Protein AF-A0A958NUV8-F1 (afdb_monomer)

Solvent-accessible surface area (backbone atoms only — not comparable to full-atom values): 8628 Å² total; per-residue (Å²): 131,84,76,81,50,61,54,44,79,47,79,46,80,53,98,94,36,52,35,39,38,37,28,20,30,36,29,81,81,50,80,62,85,88,58,77,64,90,49,60,43,34,36,37,31,57,49,31,73,40,72,44,74,52,12,50,51,50,50,31,53,52,51,62,74,31,69,90,34,61,38,34,38,30,46,27,15,55,48,51,44,52,44,28,55,77,35,61,62,63,45,58,85,44,46,72,41,24,39,33,48,47,25,36,18,87,70,74,70,50,72,50,67,50,80,41,48,42,78,83,63,51,86,72,76,77,72,65,44,80,26,85,84,80,70,74,36,50,20,33,64,65,71,67,70,65,60,78,51,52,72,77,113

Secondary structure (DSSP, 8-state):
-------EEEEEEETTEEEEEEEEEESTT---TTS-SSS-EEEEEEEEEEE-HHHHHHHHHHHHHTTTS-EEEESB-HHHHHHHHH-HHHHTTPEE-EEEEEEEETTT--EEEEEEETTTT--S--S-EE-TTTSSSEEEESS-GGGGTGGG-

Sequence (153 aa):
MLLDNKFNLKKKFEDGREVIYISGNLDEDARFDEVRKDQPLVFDMRGIVGVNSCGVRNWVNFMRDHKNQPITFRHCSPAIVHQMNMVPSFKGHAQVFSIYVPYACSHCDAEDRVFLDLVKGAREAPTKVPCKNCKVGKMEIDGDEQQYFAFAA

Foldseek 3Di:
DPPQQDWDWDWDQDPNAIEIEIAGEQALRDDDPPPDLPEEYEYEAQRYPAYDPNSLVRQLVVCVSNVVYAYEYEAHEPRLLLCCQVPVSNCPRYHYQKYWFWKAWPPPRDIDTDIDGVVVPDPFDDQWDQDPPPRPTIIGTDDDRCSNCNSVD

Structure (mmCIF, N/CA/C/O backbone):
data_AF-A0A958NUV8-F1
#
_entry.id   AF-A0A958NUV8-F1
#
loop_
_atom_site.group_PDB
_atom_site.id
_atom_site.type_symbol
_atom_site.label_atom_id
_atom_site.label_alt_id
_atom_site.label_comp_id
_atom_site.label_asym_id
_atom_site.label_entity_id
_atom_site.label_seq_id
_atom_site.pdbx_PDB_ins_code
_atom_site.Cartn_x
_atom_site.Cartn_y
_atom_site.Cartn_z
_atom_site.occupancy
_atom_site.B_iso_or_equiv
_atom_site.auth_seq_id
_atom_site.auth_comp_id
_atom_site.auth_asym_id
_atom_site.auth_atom_id
_atom_site.pdbx_PDB_model_num
ATOM 1 N N . MET A 1 1 ? -8.307 9.909 -20.934 1.00 38.06 1 MET A N 1
ATOM 2 C CA . MET A 1 1 ? -9.452 9.489 -20.102 1.00 38.06 1 MET A CA 1
ATOM 3 C C . MET A 1 1 ? -8.881 9.232 -18.720 1.00 38.06 1 MET A C 1
ATOM 5 O O . MET A 1 1 ? -8.163 8.255 -18.562 1.00 38.06 1 MET A O 1
ATOM 9 N N . LEU A 1 2 ? -9.028 10.177 -17.788 1.00 44.88 2 LEU A N 1
ATOM 10 C CA . LEU A 1 2 ? -8.597 9.958 -16.406 1.00 44.88 2 LEU A CA 1
ATOM 11 C C . LEU A 1 2 ? -9.491 8.842 -15.869 1.00 44.88 2 LEU A C 1
ATOM 13 O O . LEU A 1 2 ? -10.703 9.027 -15.782 1.00 44.88 2 LEU A O 1
ATOM 17 N N . LEU A 1 3 ? -8.923 7.663 -15.625 1.00 54.50 3 LEU A N 1
ATOM 18 C CA . LEU A 1 3 ? -9.601 6.666 -14.811 1.00 54.50 3 LEU A CA 1
ATOM 19 C C . LEU A 1 3 ? -9.820 7.341 -13.459 1.00 54.50 3 LEU A C 1
ATOM 21 O O . LEU A 1 3 ? -8.851 7.681 -12.781 1.00 54.50 3 LEU A O 1
ATOM 25 N N . ASP A 1 4 ? -11.077 7.622 -13.127 1.00 71.12 4 ASP A N 1
ATOM 26 C CA . ASP A 1 4 ? -11.433 8.104 -11.802 1.00 71.12 4 ASP A CA 1
ATOM 27 C C . ASP A 1 4 ? -11.120 6.966 -10.827 1.00 71.12 4 ASP A C 1
ATOM 29 O O . ASP A 1 4 ? -11.861 5.986 -10.717 1.00 71.12 4 ASP A O 1
ATOM 33 N N . ASN A 1 5 ? -9.946 7.035 -10.201 1.00 87.25 5 ASN A N 1
ATOM 34 C CA . ASN A 1 5 ? -9.469 6.057 -9.230 1.00 87.25 5 ASN A CA 1
ATOM 35 C C . ASN A 1 5 ? -10.196 6.280 -7.900 1.00 87.25 5 ASN A C 1
ATOM 37 O O . ASN A 1 5 ? -9.566 6.483 -6.868 1.00 87.25 5 ASN A O 1
ATOM 41 N N . LYS A 1 6 ? -11.528 6.274 -7.924 1.00 94.19 6 LYS A N 1
ATOM 42 C CA . LYS A 1 6 ? -12.366 6.558 -6.766 1.00 94.19 6 LYS A CA 1
ATOM 43 C C . LYS A 1 6 ? -12.096 5.568 -5.636 1.00 94.19 6 LYS A C 1
ATOM 45 O O . LYS A 1 6 ? -11.974 4.361 -5.873 1.00 94.19 6 LYS A O 1
ATOM 50 N N . PHE A 1 7 ? -12.052 6.076 -4.406 1.00 96.25 7 PHE A N 1
ATOM 51 C CA . PHE A 1 7 ? -11.919 5.244 -3.217 1.00 96.25 7 PHE A CA 1
ATOM 52 C C . PHE A 1 7 ? -13.023 4.179 -3.148 1.00 96.25 7 PHE A C 1
ATOM 54 O O . PHE A 1 7 ? -14.212 4.461 -3.325 1.00 96.25 7 PHE A O 1
ATOM 61 N N . ASN A 1 8 ? -12.634 2.943 -2.850 1.00 96.62 8 ASN A N 1
ATOM 62 C CA . ASN A 1 8 ? -13.551 1.842 -2.603 1.00 96.62 8 ASN A CA 1
ATOM 63 C C . ASN A 1 8 ? -13.089 1.029 -1.395 1.00 96.62 8 ASN A C 1
ATOM 65 O O . ASN A 1 8 ? -11.900 0.749 -1.247 1.00 96.62 8 ASN A O 1
ATOM 69 N N . LEU A 1 9 ? -14.054 0.619 -0.572 1.00 97.25 9 LEU A N 1
ATOM 70 C CA . LEU A 1 9 ? -13.853 -0.238 0.587 1.00 97.25 9 LEU A CA 1
ATOM 71 C C . LEU A 1 9 ? -14.779 -1.450 0.479 1.00 97.25 9 LEU A C 1
ATOM 73 O O . LEU A 1 9 ? -15.980 -1.311 0.251 1.00 97.25 9 LEU A O 1
ATOM 77 N N . LYS A 1 10 ? -14.224 -2.650 0.657 1.00 96.94 10 LYS A N 1
ATOM 78 C CA . LYS A 1 10 ? -14.976 -3.909 0.742 1.00 96.94 10 LYS A CA 1
ATOM 79 C C . LYS A 1 10 ? -14.570 -4.671 1.989 1.00 96.94 10 LYS A C 1
ATOM 81 O O . LYS A 1 10 ? -13.396 -4.712 2.338 1.00 96.94 10 LYS A O 1
ATOM 86 N N . LYS A 1 11 ? -15.535 -5.329 2.622 1.00 96.56 11 LYS A N 1
ATOM 87 C CA . LYS A 1 11 ? -15.314 -6.162 3.808 1.00 96.56 11 LYS A CA 1
ATOM 88 C C . LYS A 1 11 ? -15.506 -7.626 3.445 1.00 96.56 11 LYS A C 1
ATOM 90 O O . LYS A 1 11 ? -16.452 -7.964 2.732 1.00 96.56 11 LYS A O 1
ATOM 95 N N . LYS A 1 12 ? -14.616 -8.488 3.921 1.00 95.62 12 LYS A N 1
ATOM 96 C CA . LYS A 1 12 ? -14.748 -9.945 3.835 1.00 95.62 12 LYS A CA 1
ATOM 97 C C . LYS A 1 12 ? -14.368 -10.572 5.161 1.00 95.62 12 LYS A C 1
ATOM 99 O O . LYS A 1 12 ? -13.586 -10.001 5.908 1.00 95.62 12 LYS A O 1
ATOM 104 N N . PHE A 1 13 ? -14.905 -11.752 5.429 1.00 91.75 13 PHE A N 1
ATOM 105 C CA . PHE A 1 13 ? -14.497 -12.548 6.574 1.00 91.75 13 PHE A CA 1
ATOM 106 C C . PHE A 1 13 ? -13.593 -13.682 6.091 1.00 91.75 13 PHE A C 1
ATOM 108 O O . PHE A 1 13 ? -14.018 -14.502 5.278 1.00 91.75 13 PHE A O 1
ATOM 115 N N . GLU A 1 14 ? -12.345 -13.694 6.546 1.00 92.06 14 GLU A N 1
ATOM 116 C CA . GLU A 1 14 ? -11.307 -14.643 6.132 1.00 92.06 14 GLU A CA 1
ATOM 117 C C . GLU A 1 14 ? -10.579 -15.139 7.379 1.00 92.06 14 GLU A C 1
ATOM 119 O O . GLU A 1 14 ? -10.200 -14.338 8.231 1.00 92.06 14 GLU A O 1
ATOM 124 N N . ASP A 1 15 ? -10.413 -16.457 7.509 1.00 86.31 15 ASP A N 1
ATOM 125 C CA . ASP A 1 15 ? -9.684 -17.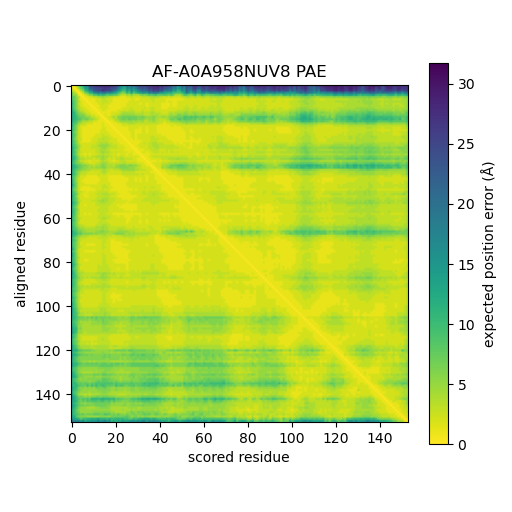089 8.618 1.00 86.31 15 ASP A CA 1
ATOM 126 C C . ASP A 1 15 ? -10.102 -16.588 10.015 1.00 86.31 15 ASP A C 1
ATOM 128 O O . ASP A 1 15 ? -9.280 -16.371 10.907 1.00 86.31 15 ASP A O 1
ATOM 132 N N . GLY A 1 16 ? -11.407 -16.366 10.210 1.00 83.69 16 GLY A N 1
ATOM 133 C CA . GLY A 1 16 ? -11.953 -15.893 11.484 1.00 83.69 16 GLY A CA 1
ATOM 134 C C . GLY A 1 16 ? -11.782 -14.393 11.746 1.00 83.69 16 GLY A C 1
ATOM 135 O O . GLY A 1 16 ? -12.009 -13.954 12.872 1.00 83.69 16 GLY A O 1
ATOM 136 N N . ARG A 1 17 ? -11.367 -13.600 10.750 1.00 85.50 17 ARG A N 1
ATOM 137 C CA . ARG A 1 17 ? -11.097 -12.161 10.884 1.00 85.50 17 ARG A CA 1
ATOM 138 C C . ARG A 1 17 ? -11.819 -11.355 9.815 1.00 85.50 17 ARG A C 1
ATOM 140 O O . ARG A 1 17 ? -11.972 -11.800 8.680 1.00 85.50 17 ARG A O 1
ATOM 147 N N . GLU A 1 18 ? -12.220 -10.136 10.164 1.00 90.19 18 GLU A N 1
ATOM 148 C CA . GLU A 1 18 ? -12.666 -9.168 9.166 1.00 90.19 18 GLU A CA 1
ATOM 149 C C . GLU A 1 18 ? -11.447 -8.583 8.438 1.00 90.19 18 GLU A C 1
ATOM 151 O O . GLU A 1 18 ? -10.521 -8.042 9.048 1.00 90.19 18 GLU A O 1
ATOM 156 N N . VAL A 1 19 ? -11.460 -8.709 7.115 1.00 96.88 19 VAL A N 1
ATOM 157 C CA . VAL A 1 19 ? -10.478 -8.132 6.208 1.00 96.88 19 VAL A CA 1
ATOM 158 C C . VAL A 1 19 ? -11.131 -7.000 5.431 1.00 96.88 19 VAL A C 1
ATOM 160 O O . VAL A 1 19 ? -12.139 -7.185 4.741 1.00 96.88 19 VAL A O 1
ATOM 163 N N . ILE A 1 20 ? -10.520 -5.828 5.527 1.00 97.69 20 ILE A N 1
ATOM 164 C CA . ILE A 1 20 ? -10.911 -4.610 4.839 1.00 97.69 20 ILE A CA 1
ATOM 165 C C . ILE A 1 20 ? -10.026 -4.452 3.605 1.00 97.69 20 ILE A C 1
ATOM 167 O O . ILE A 1 20 ? -8.827 -4.202 3.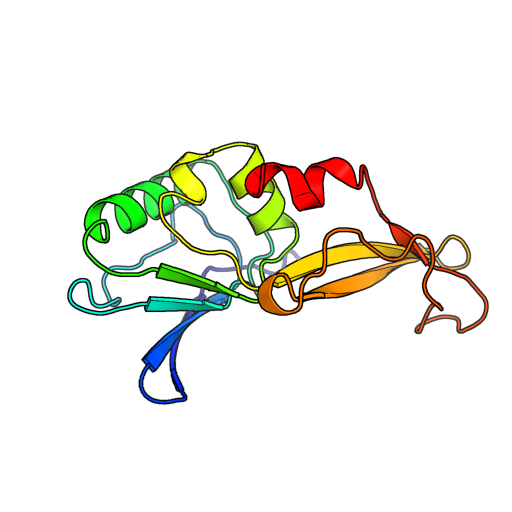701 1.00 97.69 20 ILE A O 1
ATOM 171 N N . TYR A 1 21 ? -10.621 -4.594 2.431 1.00 98.25 21 TYR A N 1
ATOM 172 C CA . TYR A 1 21 ? -9.973 -4.352 1.151 1.00 98.25 21 TYR A CA 1
ATOM 173 C C . TYR A 1 21 ? -10.216 -2.912 0.736 1.00 98.25 21 TYR A C 1
ATOM 175 O O . TYR A 1 21 ? -11.368 -2.524 0.534 1.00 98.25 21 TYR A O 1
ATOM 183 N N . ILE A 1 22 ? -9.143 -2.142 0.583 1.00 98.00 22 ILE A N 1
ATOM 184 C CA . ILE A 1 22 ? -9.215 -0.757 0.118 1.00 98.00 22 ILE A CA 1
ATOM 185 C C . ILE A 1 22 ? -8.529 -0.602 -1.240 1.00 98.00 22 ILE A C 1
ATOM 187 O O . ILE A 1 22 ? -7.479 -1.194 -1.512 1.00 98.00 22 ILE A O 1
ATOM 191 N N . SER A 1 23 ? -9.137 0.192 -2.115 1.00 98.00 23 SER A N 1
ATOM 192 C CA . SER A 1 23 ? -8.614 0.463 -3.453 1.00 98.00 23 SER A CA 1
ATOM 193 C C . SER A 1 23 ? -8.949 1.866 -3.944 1.00 98.00 23 SER A C 1
ATOM 195 O O . SER A 1 23 ? -9.861 2.496 -3.417 1.00 98.00 23 SER A O 1
ATOM 197 N N . GLY A 1 24 ? -8.244 2.322 -4.978 1.00 97.19 24 GLY A N 1
ATOM 198 C CA . GLY A 1 24 ? -8.378 3.669 -5.529 1.00 97.19 24 GLY A CA 1
ATOM 199 C C . GLY A 1 24 ? -7.446 4.666 -4.843 1.00 97.19 24 GLY A C 1
ATOM 200 O O . GLY A 1 24 ? -6.380 4.302 -4.338 1.00 97.19 24 GLY A O 1
ATOM 201 N N . ASN A 1 25 ? -7.836 5.930 -4.860 1.00 97.19 25 ASN A N 1
ATOM 202 C CA . ASN A 1 25 ? -7.151 7.020 -4.195 1.00 97.19 25 ASN A CA 1
ATOM 203 C C . ASN A 1 25 ? -7.654 7.136 -2.764 1.00 97.19 25 ASN A C 1
ATOM 205 O O . ASN A 1 25 ? -8.850 7.077 -2.503 1.00 97.19 25 ASN A O 1
ATOM 209 N N . LEU A 1 26 ? -6.730 7.308 -1.830 1.00 97.19 26 LEU A N 1
ATOM 210 C CA . LEU A 1 26 ? -7.059 7.683 -0.467 1.00 97.19 26 LEU A CA 1
ATOM 211 C C . LEU A 1 26 ? -6.985 9.214 -0.388 1.00 97.19 26 LEU A C 1
ATOM 213 O O . LEU A 1 26 ? -5.895 9.791 -0.340 1.00 97.19 26 LEU A O 1
ATOM 217 N N . ASP A 1 27 ? -8.149 9.857 -0.446 1.00 96.12 27 ASP A N 1
ATOM 218 C CA . ASP A 1 27 ? -8.323 11.303 -0.605 1.00 96.12 27 ASP A CA 1
ATOM 219 C C . ASP A 1 27 ? -9.423 11.866 0.327 1.00 96.12 27 ASP A C 1
ATOM 221 O O . ASP A 1 27 ? -9.779 11.258 1.345 1.00 96.12 27 ASP A O 1
ATOM 225 N N . GLU A 1 28 ? -9.931 13.064 0.034 1.00 95.25 28 GLU A N 1
ATOM 226 C CA . GLU A 1 28 ? -11.018 13.711 0.772 1.00 95.25 28 GLU A CA 1
ATOM 227 C C . GLU A 1 28 ? -12.332 12.926 0.795 1.00 95.25 28 GLU A C 1
ATOM 229 O O . GLU A 1 28 ? -13.129 13.158 1.706 1.00 95.25 28 GLU A O 1
ATOM 234 N N . ASP A 1 29 ? -12.550 11.988 -0.127 1.00 93.25 29 ASP A N 1
ATOM 235 C CA . ASP A 1 29 ? -13.756 11.164 -0.221 1.00 93.25 29 ASP A CA 1
ATOM 236 C C . ASP A 1 29 ? -13.588 9.793 0.442 1.00 93.25 29 ASP A C 1
ATOM 238 O O . ASP A 1 29 ? -14.560 9.048 0.587 1.00 93.25 29 ASP A O 1
ATOM 242 N N . ALA A 1 30 ? -12.388 9.468 0.931 1.00 94.88 30 ALA A N 1
ATOM 243 C CA . ALA A 1 30 ? -12.169 8.257 1.707 1.00 94.88 30 ALA A CA 1
ATOM 244 C C . ALA A 1 30 ? -12.987 8.287 3.013 1.00 94.88 30 ALA A C 1
ATOM 246 O O . ALA A 1 30 ? -12.870 9.206 3.833 1.00 94.88 30 ALA A O 1
ATOM 247 N N . ARG A 1 31 ? -13.834 7.272 3.206 1.00 93.88 31 ARG A N 1
ATOM 248 C CA . ARG A 1 31 ? -14.718 7.096 4.370 1.00 93.88 31 ARG A CA 1
ATOM 249 C C . ARG A 1 31 ? -14.495 5.717 4.982 1.00 93.88 31 ARG A C 1
ATOM 251 O O . ARG A 1 31 ? -14.342 4.734 4.260 1.00 93.88 31 ARG A O 1
ATOM 258 N N . PHE A 1 32 ? -14.496 5.650 6.310 1.00 94.69 32 PHE A N 1
ATOM 259 C CA . PHE A 1 32 ? -14.243 4.421 7.080 1.00 94.69 32 PHE A CA 1
ATOM 260 C C . PHE A 1 32 ? -15.318 4.165 8.140 1.00 94.69 32 PHE A C 1
ATOM 262 O O . PHE A 1 32 ? -15.144 3.329 9.021 1.00 94.69 32 PHE A O 1
ATOM 269 N N . ASP A 1 33 ? -16.431 4.890 8.063 1.00 91.69 33 ASP A N 1
ATOM 270 C CA . ASP A 1 33 ? -17.496 4.896 9.067 1.00 91.69 33 ASP A CA 1
ATOM 271 C C . ASP A 1 33 ? -18.158 3.519 9.231 1.00 91.69 33 ASP A C 1
ATOM 273 O O . ASP A 1 33 ? -18.646 3.176 10.304 1.00 91.69 33 ASP A O 1
ATOM 277 N N . GLU A 1 34 ? -18.123 2.696 8.179 1.00 90.88 34 GLU A N 1
ATOM 278 C CA . GLU A 1 34 ? -18.666 1.335 8.175 1.00 90.88 34 GLU A CA 1
ATOM 279 C C . GLU A 1 34 ? -17.718 0.275 8.762 1.00 90.88 34 GLU A C 1
ATOM 281 O O . GLU A 1 34 ? -18.080 -0.908 8.819 1.00 90.88 34 GLU A O 1
ATOM 286 N N . VAL A 1 35 ? -16.493 0.651 9.141 1.00 92.94 35 VAL A N 1
ATOM 287 C CA . VAL A 1 35 ? -15.503 -0.263 9.722 1.00 92.94 35 VAL A CA 1
ATOM 288 C C . VAL A 1 35 ? -15.696 -0.322 11.234 1.00 92.94 35 VAL A C 1
ATOM 290 O O . VAL A 1 35 ? -15.787 0.700 11.916 1.00 92.94 35 VAL A O 1
ATOM 293 N N . ARG A 1 36 ? -15.763 -1.540 11.773 1.00 90.12 36 ARG A N 1
ATOM 294 C CA . ARG A 1 36 ? -15.977 -1.758 13.204 1.00 90.12 36 ARG A CA 1
ATOM 295 C C . ARG A 1 36 ? -14.734 -1.400 14.018 1.00 90.12 36 ARG A C 1
ATOM 297 O O . ARG A 1 36 ? -13.639 -1.872 13.730 1.00 90.12 36 ARG A O 1
ATOM 304 N N . LYS A 1 37 ? -14.947 -0.621 15.083 1.00 85.75 37 LYS A N 1
ATOM 305 C CA . LYS A 1 37 ? -13.904 -0.095 15.985 1.00 85.75 37 LYS A CA 1
ATOM 306 C C . LYS A 1 37 ? -13.507 -1.037 17.124 1.00 85.75 37 LYS A C 1
ATOM 308 O O . LYS A 1 37 ? -12.483 -0.832 17.768 1.00 85.75 37 LYS A O 1
ATOM 313 N N . ASP A 1 38 ? -14.323 -2.047 17.397 1.00 88.00 38 ASP A N 1
ATOM 314 C CA . ASP A 1 38 ? -14.277 -2.895 18.591 1.00 88.00 38 ASP A CA 1
ATOM 315 C C . ASP A 1 38 ? -13.613 -4.264 18.364 1.00 88.00 38 ASP A C 1
ATOM 317 O O . ASP A 1 38 ? -13.711 -5.140 19.219 1.00 88.00 38 ASP A O 1
ATOM 321 N N . GLN A 1 39 ? -12.927 -4.455 17.233 1.00 89.50 39 GLN A N 1
ATOM 322 C CA . GLN A 1 39 ? -12.313 -5.731 16.859 1.00 89.50 39 GLN A CA 1
ATOM 323 C C . GLN A 1 39 ? -10.946 -5.559 16.177 1.00 89.50 39 GLN A C 1
ATOM 325 O O . GLN A 1 39 ? -10.665 -4.484 15.642 1.00 89.50 39 GLN A O 1
ATOM 330 N N . PRO A 1 40 ? -10.103 -6.611 16.145 1.00 93.31 40 PRO A N 1
ATOM 331 C CA . PRO A 1 40 ? -8.900 -6.625 15.321 1.00 93.31 40 PRO A CA 1
ATOM 332 C C . PRO A 1 40 ? -9.224 -6.447 13.834 1.00 93.31 40 PRO A C 1
ATOM 334 O O . PRO A 1 40 ? -10.176 -7.048 13.332 1.00 93.31 40 PRO A O 1
ATOM 337 N N . LEU A 1 41 ? -8.398 -5.679 13.122 1.00 94.12 41 LEU A N 1
ATOM 338 C CA . LEU A 1 41 ? -8.589 -5.388 11.699 1.00 94.12 41 LEU A CA 1
ATOM 339 C C . LEU A 1 41 ? -7.384 -5.800 10.860 1.00 94.12 41 LEU A C 1
ATOM 341 O O . LEU A 1 41 ? -6.230 -5.576 11.233 1.00 94.12 41 LEU A O 1
ATOM 345 N N . VAL A 1 42 ? -7.664 -6.341 9.675 1.00 97.31 42 VAL A N 1
ATOM 346 C CA . VAL A 1 42 ? -6.662 -6.580 8.634 1.00 97.31 42 VAL A CA 1
ATOM 347 C C . VAL A 1 42 ? -7.007 -5.717 7.427 1.00 97.31 42 VAL A C 1
ATOM 349 O O . VAL A 1 42 ? -8.081 -5.868 6.855 1.00 97.31 42 VAL A O 1
ATOM 352 N N . PHE A 1 43 ? -6.098 -4.841 7.011 1.00 98.25 43 PHE A N 1
ATOM 353 C CA . PHE A 1 43 ? -6.225 -4.062 5.784 1.00 98.25 43 PHE A CA 1
ATOM 354 C C . PHE A 1 43 ? -5.431 -4.706 4.655 1.00 98.25 43 PHE A C 1
ATOM 356 O O . PHE A 1 43 ? -4.214 -4.856 4.753 1.00 98.25 43 PHE A O 1
ATOM 363 N N . ASP A 1 44 ? -6.113 -5.044 3.565 1.00 98.50 44 ASP A N 1
ATOM 364 C CA . ASP A 1 44 ? -5.482 -5.321 2.281 1.00 98.50 44 ASP A CA 1
ATOM 365 C C . ASP A 1 44 ? -5.413 -4.022 1.479 1.00 98.50 44 ASP A C 1
ATOM 367 O O . ASP A 1 44 ? -6.440 -3.448 1.107 1.00 98.50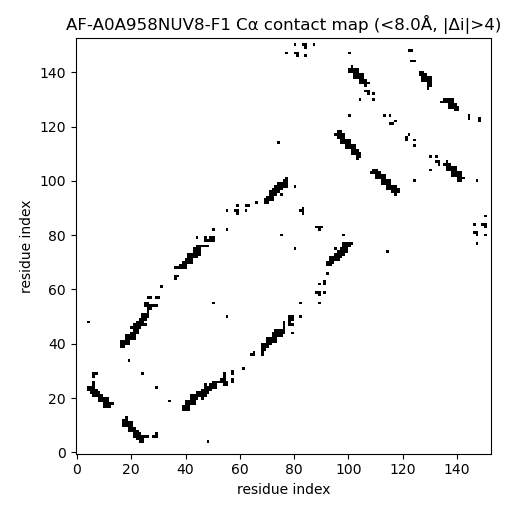 44 ASP A O 1
ATOM 371 N N . MET A 1 45 ? -4.191 -3.541 1.253 1.00 98.56 45 MET A N 1
ATOM 372 C CA . MET A 1 45 ? -3.955 -2.212 0.688 1.00 98.56 45 MET A CA 1
ATOM 373 C C . MET A 1 45 ? -3.377 -2.262 -0.732 1.00 98.56 45 MET A C 1
ATOM 375 O O . MET A 1 45 ? -2.828 -1.271 -1.219 1.00 98.56 45 MET A O 1
ATOM 379 N N . ARG A 1 46 ? -3.511 -3.406 -1.424 1.00 98.25 46 ARG A N 1
ATOM 380 C CA . ARG A 1 46 ? -2.957 -3.612 -2.776 1.00 98.25 46 ARG A CA 1
ATOM 381 C C . ARG A 1 46 ? -3.510 -2.630 -3.791 1.00 98.25 46 ARG A C 1
ATOM 383 O O . ARG A 1 46 ? -2.798 -2.201 -4.699 1.00 98.25 46 ARG A O 1
ATOM 390 N N . GLY A 1 47 ? -4.801 -2.343 -3.662 1.00 97.38 47 GLY A N 1
ATOM 391 C CA . GLY A 1 47 ? -5.555 -1.556 -4.624 1.00 97.38 47 GLY A CA 1
ATOM 392 C C . GLY A 1 47 ? -5.349 -0.053 -4.490 1.00 97.38 47 GLY A C 1
ATOM 393 O O . GLY A 1 47 ? -5.906 0.679 -5.305 1.00 97.38 47 GLY A O 1
ATOM 394 N N . ILE A 1 48 ? -4.614 0.422 -3.478 1.00 98.06 48 ILE A N 1
ATOM 395 C CA . ILE A 1 48 ? -4.351 1.852 -3.317 1.00 98.06 48 ILE A CA 1
ATOM 396 C C . ILE A 1 48 ? -3.309 2.293 -4.335 1.00 98.06 48 ILE A C 1
ATOM 398 O O . ILE A 1 48 ? -2.180 1.797 -4.342 1.00 98.06 48 ILE A O 1
ATOM 402 N N . VAL A 1 49 ? -3.696 3.232 -5.192 1.00 96.25 49 VAL A N 1
ATOM 403 C CA . VAL A 1 49 ? -2.851 3.742 -6.282 1.00 96.25 49 VAL A CA 1
ATOM 404 C C . VAL A 1 49 ? -2.301 5.134 -5.997 1.00 96.25 49 VAL A C 1
ATOM 406 O O . VAL A 1 49 ? -1.279 5.504 -6.564 1.00 96.25 49 VAL A O 1
ATOM 409 N N . GLY A 1 50 ? -2.925 5.876 -5.082 1.00 96.38 50 GLY A N 1
ATOM 410 C CA . GLY A 1 50 ? -2.504 7.218 -4.710 1.00 96.38 50 GLY A CA 1
ATOM 411 C C . GLY A 1 50 ? -3.034 7.619 -3.341 1.00 96.38 50 GLY A C 1
ATOM 412 O O . GLY A 1 50 ? -4.041 7.094 -2.867 1.00 96.38 50 GLY A O 1
ATOM 413 N N . VAL A 1 51 ? -2.332 8.546 -2.694 1.00 97.75 51 VAL A N 1
ATOM 414 C CA . VAL A 1 51 ? -2.720 9.105 -1.397 1.00 97.75 51 VAL A CA 1
ATOM 415 C C . VAL A 1 51 ? -2.396 10.595 -1.388 1.00 97.75 51 VAL A C 1
ATOM 417 O O . VAL A 1 51 ? -1.264 10.970 -1.693 1.00 97.75 51 VAL A O 1
ATOM 420 N N . ASN A 1 52 ? -3.367 11.436 -1.028 1.00 96.19 52 ASN A N 1
ATOM 421 C CA . ASN A 1 52 ? -3.167 12.880 -0.867 1.00 96.19 52 ASN A CA 1
ATOM 422 C C . ASN A 1 52 ? -3.222 13.300 0.617 1.00 96.19 52 ASN A C 1
ATOM 424 O O . ASN A 1 52 ? -3.468 12.491 1.512 1.00 96.19 52 ASN A O 1
ATOM 428 N N . SER A 1 53 ? -3.006 14.587 0.892 1.00 95.88 53 SER A N 1
ATOM 429 C CA . SER A 1 53 ? -2.981 15.132 2.256 1.00 95.88 53 SER A CA 1
ATOM 430 C C . SER A 1 53 ? -4.318 15.016 3.005 1.00 95.88 53 SER A C 1
ATOM 432 O O . SER A 1 53 ? -4.324 14.765 4.214 1.00 95.88 53 SER A O 1
ATOM 434 N N . CYS A 1 54 ? -5.452 15.174 2.315 1.00 96.69 54 CYS A N 1
ATOM 435 C CA . CYS A 1 54 ? -6.783 14.978 2.891 1.00 96.69 54 CYS A CA 1
ATOM 436 C C . CYS A 1 54 ? -6.997 13.517 3.288 1.00 96.69 54 CYS A C 1
ATOM 438 O O . CYS A 1 54 ? -7.422 13.239 4.410 1.00 96.69 54 CYS A O 1
ATOM 440 N N . GLY A 1 55 ? -6.603 12.594 2.414 1.00 97.12 55 GLY A N 1
ATOM 441 C CA . GLY A 1 55 ? -6.630 11.170 2.687 1.00 97.12 55 GLY A CA 1
ATOM 442 C C . GLY A 1 55 ? -5.763 10.788 3.883 1.00 97.12 55 GLY A C 1
ATOM 443 O O . GLY A 1 55 ? -6.257 10.135 4.802 1.00 97.12 55 GLY A O 1
ATOM 444 N N . VAL A 1 56 ? -4.504 11.249 3.937 1.00 97.75 56 VAL A N 1
ATOM 445 C CA . VAL A 1 56 ? -3.616 11.027 5.097 1.00 97.75 56 VAL A CA 1
ATOM 446 C C . VAL A 1 56 ? -4.305 11.450 6.391 1.00 97.75 56 VAL A C 1
ATOM 448 O O . VAL A 1 56 ? -4.304 10.694 7.361 1.00 97.75 56 VAL A O 1
ATOM 451 N N . ARG A 1 57 ? -4.932 12.632 6.419 1.00 97.00 57 ARG A N 1
ATOM 452 C CA . ARG A 1 57 ? -5.645 13.120 7.606 1.00 97.00 57 ARG A CA 1
ATOM 453 C C . ARG A 1 57 ? -6.793 12.190 8.002 1.00 97.00 57 ARG A C 1
ATOM 455 O O . ARG A 1 57 ? -6.893 11.825 9.173 1.00 97.00 57 ARG A O 1
ATOM 462 N N . ASN A 1 58 ? -7.636 11.805 7.044 1.00 96.12 58 ASN A N 1
ATOM 463 C CA . ASN A 1 58 ? -8.777 10.918 7.280 1.00 96.12 58 ASN A CA 1
ATOM 464 C C . ASN A 1 58 ? -8.316 9.555 7.821 1.00 96.12 58 ASN A C 1
ATOM 466 O O . ASN A 1 58 ? -8.851 9.067 8.816 1.00 96.12 58 ASN A O 1
ATOM 470 N N . TRP A 1 59 ? -7.266 8.988 7.228 1.00 97.56 59 TRP A N 1
ATOM 471 C CA . TRP A 1 59 ? -6.671 7.726 7.656 1.00 97.56 59 TRP A CA 1
ATOM 472 C C . TRP A 1 59 ? -6.040 7.795 9.047 1.00 97.56 59 TRP A C 1
ATOM 474 O O . TRP A 1 59 ? -6.293 6.937 9.887 1.00 97.56 59 TRP A O 1
ATOM 484 N N . VAL A 1 60 ? -5.256 8.834 9.339 1.00 96.81 60 VAL A N 1
ATOM 485 C CA . VAL A 1 60 ? -4.628 9.002 10.658 1.00 96.81 60 VAL A CA 1
ATOM 486 C C . VAL A 1 60 ? -5.683 9.176 11.754 1.00 96.81 60 VAL A C 1
ATOM 488 O O . VAL A 1 60 ? -5.527 8.630 12.848 1.00 96.81 60 VAL A O 1
ATOM 491 N N . ASN A 1 61 ? -6.773 9.895 11.475 1.00 95.44 61 ASN A N 1
ATOM 492 C CA . ASN A 1 61 ? -7.898 10.005 12.405 1.00 95.44 61 ASN A CA 1
ATOM 493 C C . ASN A 1 61 ? -8.561 8.642 12.640 1.00 95.44 61 ASN A C 1
ATOM 495 O O . ASN A 1 61 ? -8.779 8.263 13.789 1.00 95.44 61 ASN A O 1
ATOM 499 N N . PHE A 1 62 ? -8.797 7.871 11.575 1.00 95.44 62 PHE A N 1
ATOM 500 C CA . PHE A 1 62 ? -9.293 6.502 11.683 1.00 95.44 62 PHE A CA 1
ATOM 501 C C . PHE A 1 62 ? -8.376 5.629 12.559 1.00 95.44 62 PHE A C 1
ATOM 503 O O . PHE A 1 62 ? -8.846 5.004 13.509 1.00 95.44 62 PHE A O 1
ATOM 510 N N . MET A 1 63 ? -7.066 5.635 12.304 1.00 95.75 63 MET A N 1
ATOM 511 C CA . MET A 1 63 ? -6.084 4.861 13.072 1.00 95.75 63 MET A CA 1
ATOM 512 C C . MET A 1 63 ? -6.066 5.254 14.554 1.00 95.75 63 MET A C 1
ATOM 514 O O . MET A 1 63 ? -5.989 4.387 15.427 1.00 95.75 63 MET A O 1
ATOM 518 N N . ARG A 1 64 ? -6.195 6.553 14.858 1.00 93.81 64 ARG A N 1
ATOM 519 C CA . ARG A 1 64 ? -6.272 7.066 16.235 1.00 93.81 64 ARG A CA 1
ATOM 520 C C . ARG A 1 64 ? -7.495 6.531 16.981 1.00 93.81 64 ARG A C 1
ATOM 522 O O . ARG A 1 64 ? -7.370 6.158 18.148 1.00 93.81 64 ARG A O 1
ATOM 529 N N . ASP A 1 65 ? -8.643 6.473 16.315 1.00 92.00 65 ASP A N 1
ATOM 530 C CA . ASP A 1 65 ? -9.885 5.944 16.888 1.00 92.00 65 ASP A CA 1
ATOM 531 C C . ASP A 1 65 ? -9.813 4.432 17.166 1.00 92.00 65 ASP A C 1
ATOM 533 O O . ASP A 1 65 ? -10.528 3.933 18.032 1.00 92.00 65 ASP A O 1
ATOM 537 N N . HIS A 1 66 ? -8.922 3.710 16.477 1.00 91.12 66 HIS A N 1
ATOM 538 C CA . HIS A 1 66 ? -8.737 2.256 16.587 1.00 91.12 66 HIS A CA 1
ATOM 539 C C . HIS A 1 66 ? -7.487 1.854 17.390 1.00 91.12 66 HIS A C 1
ATOM 541 O O . HIS A 1 66 ? -7.033 0.712 17.322 1.00 91.12 66 HIS A O 1
ATOM 547 N N . LYS A 1 67 ? -6.920 2.768 18.188 1.00 89.81 67 LYS A N 1
ATOM 548 C CA . LYS A 1 67 ? -5.660 2.547 18.927 1.00 89.81 67 LYS A CA 1
ATOM 549 C C . LYS A 1 67 ? -5.666 1.376 19.921 1.00 89.81 67 LYS A C 1
ATOM 551 O O . LYS A 1 67 ? -4.604 0.921 20.327 1.00 89.81 67 LYS A O 1
ATOM 556 N N . ASN A 1 68 ? -6.847 0.914 20.336 1.00 92.44 68 ASN A N 1
ATOM 557 C CA . ASN A 1 68 ? -6.998 -0.144 21.341 1.00 92.44 68 ASN A CA 1
ATOM 558 C C . ASN A 1 68 ? -7.119 -1.551 20.734 1.00 92.44 68 ASN A C 1
ATOM 560 O O . ASN A 1 68 ? -7.161 -2.522 21.485 1.00 92.44 68 ASN A O 1
ATOM 564 N N . GLN A 1 69 ? -7.206 -1.671 19.406 1.00 93.56 69 GLN A N 1
ATOM 565 C CA . GLN A 1 69 ? -7.341 -2.953 18.715 1.00 93.56 69 GLN A CA 1
ATOM 566 C C . GLN A 1 69 ? -6.106 -3.239 17.852 1.00 93.56 69 GLN A C 1
ATOM 568 O O . GLN A 1 69 ? -5.520 -2.303 17.297 1.00 93.56 69 GLN A O 1
ATOM 573 N N . PRO A 1 70 ? -5.697 -4.512 17.701 1.00 95.06 70 PRO A N 1
ATOM 574 C CA . PRO A 1 70 ? -4.643 -4.882 16.767 1.00 95.06 70 PRO A CA 1
ATOM 575 C C . PRO A 1 70 ? -5.022 -4.520 15.328 1.00 95.06 70 PRO A C 1
ATOM 577 O O . PRO A 1 70 ? -6.125 -4.825 14.872 1.00 95.06 70 PRO A O 1
ATOM 580 N N . ILE A 1 71 ? -4.081 -3.917 14.603 1.00 96.19 71 ILE A N 1
ATOM 581 C CA . ILE A 1 71 ? -4.231 -3.601 13.182 1.00 96.19 71 ILE A CA 1
ATOM 582 C C . ILE A 1 71 ? -3.078 -4.237 12.413 1.00 96.19 71 ILE A C 1
ATOM 584 O O . ILE A 1 71 ? -1.912 -4.118 12.796 1.00 96.19 71 ILE A O 1
ATOM 588 N N . THR A 1 72 ? -3.409 -4.897 11.310 1.00 97.50 72 THR A N 1
ATOM 589 C CA . THR A 1 72 ? -2.441 -5.478 10.383 1.00 97.50 72 THR A CA 1
ATOM 590 C C . THR A 1 72 ? -2.619 -4.875 9.001 1.00 97.50 72 THR A C 1
ATOM 592 O O . THR A 1 72 ? -3.730 -4.847 8.481 1.00 97.50 72 THR A O 1
ATOM 595 N N . PHE A 1 73 ? -1.528 -4.449 8.372 1.00 98.38 73 PHE A N 1
ATOM 596 C CA . PHE A 1 73 ? -1.499 -4.112 6.952 1.00 98.38 73 PHE A CA 1
AT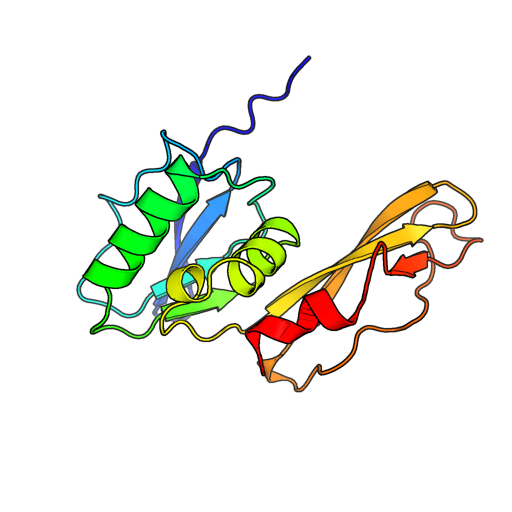OM 597 C C . PHE A 1 73 ? -0.876 -5.260 6.170 1.00 98.38 73 PHE A C 1
ATOM 599 O O . PHE A 1 73 ? 0.195 -5.755 6.523 1.00 98.38 73 PHE A O 1
ATOM 606 N N . ARG A 1 74 ? -1.523 -5.676 5.086 1.00 98.00 74 ARG A N 1
ATOM 607 C CA . ARG A 1 74 ? -0.986 -6.642 4.129 1.00 98.00 74 ARG A CA 1
ATOM 608 C C . ARG A 1 74 ? -1.093 -6.093 2.718 1.00 98.00 74 ARG A C 1
ATOM 610 O O . ARG A 1 74 ? -1.951 -5.261 2.420 1.00 98.00 74 ARG A O 1
ATOM 617 N N . HIS A 1 75 ? -0.245 -6.615 1.841 1.00 98.38 75 HIS A N 1
ATOM 618 C CA . HIS A 1 75 ? -0.242 -6.267 0.430 1.00 98.38 75 HIS A CA 1
ATOM 619 C C . HIS A 1 75 ? -0.094 -4.755 0.197 1.00 98.38 75 HIS A C 1
ATOM 621 O O . HIS A 1 75 ? -0.701 -4.216 -0.724 1.00 98.38 75 HIS A O 1
ATOM 627 N N . CYS A 1 76 ? 0.706 -4.067 1.017 1.00 98.56 76 CYS A N 1
ATOM 628 C CA . CYS A 1 76 ? 0.886 -2.621 0.924 1.00 98.56 76 CYS A CA 1
ATOM 629 C C . CYS A 1 76 ? 1.444 -2.230 -0.444 1.00 98.56 76 CYS A C 1
ATOM 631 O O . CYS A 1 76 ? 2.521 -2.683 -0.836 1.00 98.56 76 CYS A O 1
ATOM 633 N N . SER A 1 77 ? 0.713 -1.389 -1.173 1.00 98.12 77 SER A N 1
ATOM 634 C CA . SER A 1 77 ? 1.178 -0.850 -2.449 1.00 98.12 77 SER A CA 1
ATOM 635 C C . SER A 1 77 ? 2.357 0.121 -2.256 1.00 98.12 77 SER A C 1
ATOM 637 O O . SER A 1 77 ? 2.542 0.637 -1.149 1.00 98.12 77 SER A O 1
ATOM 639 N N . PRO A 1 78 ? 3.119 0.445 -3.320 1.00 96.69 78 PRO A N 1
ATOM 640 C CA . PRO A 1 78 ? 4.183 1.449 -3.238 1.00 96.69 78 PRO A CA 1
ATOM 641 C C . PRO A 1 78 ? 3.697 2.799 -2.684 1.00 96.69 78 PRO A C 1
ATOM 643 O O . PRO A 1 78 ? 4.380 3.413 -1.870 1.00 96.69 78 PRO A O 1
ATOM 646 N N . ALA A 1 79 ? 2.474 3.219 -3.039 1.00 96.69 79 ALA A N 1
ATOM 647 C CA . ALA A 1 79 ? 1.867 4.447 -2.521 1.00 96.69 79 ALA A CA 1
ATOM 648 C C . ALA A 1 79 ? 1.670 4.403 -0.996 1.00 96.69 79 ALA A C 1
ATOM 650 O O . ALA A 1 79 ? 1.916 5.392 -0.310 1.00 96.69 79 ALA A O 1
ATOM 651 N N . ILE A 1 80 ? 1.272 3.253 -0.448 1.00 98.19 80 ILE A N 1
ATOM 652 C CA . ILE A 1 80 ? 1.138 3.063 1.001 1.00 98.19 80 ILE A CA 1
ATOM 653 C C . ILE A 1 80 ? 2.497 3.055 1.691 1.00 98.19 80 ILE A C 1
ATOM 655 O O . ILE A 1 80 ? 2.655 3.718 2.712 1.00 98.19 80 ILE A O 1
ATOM 659 N N . VAL A 1 81 ? 3.481 2.343 1.133 1.00 97.00 81 VAL A N 1
ATOM 660 C CA . VAL A 1 81 ? 4.845 2.311 1.685 1.00 97.00 81 VAL A CA 1
ATOM 661 C C . VAL A 1 81 ? 5.427 3.719 1.756 1.00 97.00 81 VAL A C 1
ATOM 663 O O . VAL A 1 81 ? 5.890 4.134 2.816 1.00 97.00 81 VAL A O 1
ATOM 666 N N . HIS A 1 82 ? 5.287 4.495 0.680 1.00 95.44 82 HIS A N 1
ATOM 667 C CA . HIS A 1 82 ? 5.708 5.890 0.645 1.00 95.44 82 HIS A CA 1
ATOM 668 C C . HIS A 1 82 ? 5.079 6.721 1.778 1.00 95.44 82 HIS A C 1
ATOM 670 O O . HIS A 1 82 ? 5.791 7.421 2.497 1.00 95.44 82 HIS A O 1
ATOM 676 N N . GLN A 1 83 ? 3.765 6.603 2.003 1.00 96.94 83 GLN A N 1
ATOM 677 C CA . GLN A 1 83 ? 3.093 7.336 3.084 1.00 96.94 83 GLN A CA 1
ATOM 678 C C . GLN A 1 83 ? 3.525 6.889 4.483 1.00 96.94 83 GLN A C 1
ATOM 680 O O . GLN A 1 83 ? 3.658 7.7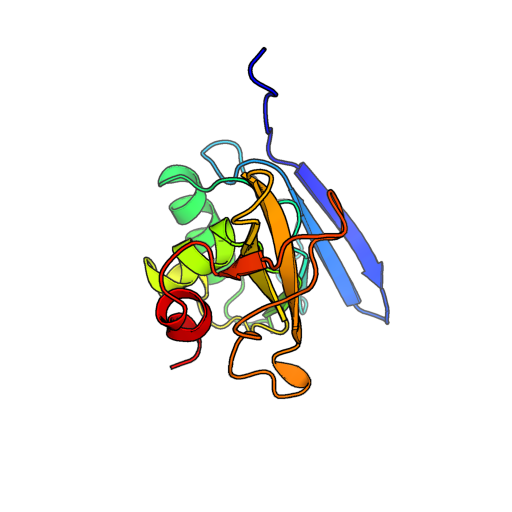31 5.368 1.00 96.94 83 GLN A O 1
ATOM 685 N N . MET A 1 84 ? 3.794 5.595 4.693 1.00 96.88 84 MET A N 1
ATOM 686 C CA . MET A 1 84 ? 4.314 5.106 5.976 1.00 96.88 84 MET A CA 1
ATOM 687 C C . MET A 1 84 ? 5.683 5.705 6.316 1.00 96.88 84 MET A C 1
ATOM 689 O O . MET A 1 84 ? 5.942 5.977 7.486 1.00 96.88 84 MET A O 1
ATOM 693 N N . ASN A 1 85 ? 6.535 5.934 5.314 1.00 93.62 85 ASN A N 1
ATOM 694 C CA . ASN A 1 85 ? 7.844 6.557 5.523 1.00 93.62 85 ASN A CA 1
ATOM 695 C C . ASN A 1 85 ? 7.736 8.062 5.775 1.00 93.62 85 ASN A C 1
ATOM 697 O O . ASN A 1 85 ? 8.414 8.598 6.645 1.00 93.62 85 ASN A O 1
ATOM 701 N N . MET A 1 86 ? 6.886 8.747 5.007 1.00 93.06 86 MET A N 1
ATOM 702 C CA . MET A 1 86 ? 6.740 10.203 5.082 1.00 93.06 86 MET A CA 1
ATOM 703 C C . MET A 1 86 ? 5.986 10.653 6.337 1.00 93.06 86 MET A C 1
ATOM 705 O O . MET A 1 86 ? 6.238 11.735 6.866 1.00 93.06 86 MET A O 1
ATOM 709 N N . VAL A 1 87 ? 5.041 9.838 6.810 1.00 95.31 87 VAL A N 1
ATOM 710 C CA . VAL A 1 87 ? 4.141 10.173 7.914 1.00 95.31 87 VAL A CA 1
ATOM 711 C C . VAL A 1 87 ? 4.082 8.985 8.880 1.00 95.31 87 VAL A C 1
ATOM 713 O O . VAL A 1 87 ? 3.232 8.111 8.722 1.00 95.31 87 VAL A O 1
ATOM 716 N N . PRO A 1 88 ? 4.913 8.945 9.939 1.00 90.88 88 PRO A N 1
ATOM 717 C CA . PRO A 1 88 ? 4.931 7.822 10.884 1.00 90.88 88 PRO A CA 1
ATOM 718 C C . PRO A 1 88 ? 3.559 7.503 11.506 1.00 90.88 88 PRO A C 1
ATOM 720 O O . PRO A 1 88 ? 3.204 6.343 11.719 1.00 90.88 88 PRO A O 1
ATOM 723 N N . SER A 1 89 ? 2.725 8.527 11.732 1.00 95.19 89 SER A N 1
ATOM 724 C CA . SER A 1 89 ? 1.350 8.355 12.224 1.00 95.19 89 SER A CA 1
ATOM 725 C C . SER A 1 89 ? 0.416 7.636 11.242 1.00 95.19 89 SER A C 1
ATOM 727 O O . SER A 1 89 ? -0.629 7.158 11.669 1.00 95.19 89 SER A O 1
ATOM 729 N N . PHE A 1 90 ? 0.770 7.544 9.955 1.00 97.12 90 PHE A N 1
ATOM 730 C CA . PHE A 1 90 ? 0.009 6.807 8.944 1.00 97.12 90 PHE A CA 1
ATOM 731 C C . PHE A 1 90 ? 0.031 5.303 9.224 1.00 97.12 90 PHE A C 1
ATOM 733 O O . PHE A 1 90 ? -1.003 4.640 9.165 1.00 97.12 90 PHE A O 1
ATOM 740 N N . LYS A 1 91 ? 1.205 4.767 9.578 1.00 96.19 91 LYS A N 1
ATOM 741 C CA . LYS A 1 91 ? 1.335 3.394 10.079 1.00 96.19 91 LYS A CA 1
ATOM 742 C C . LYS A 1 91 ? 0.736 3.268 11.479 1.00 96.19 91 LYS A C 1
ATOM 744 O O . LYS A 1 91 ? 0.074 2.277 11.779 1.00 96.19 91 LYS A O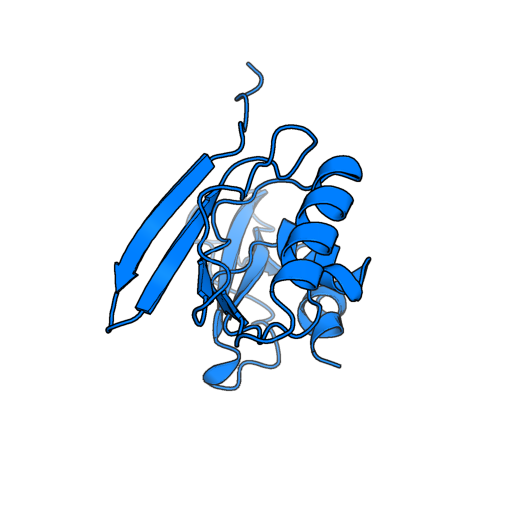 1
ATOM 749 N N . GLY A 1 92 ? 0.967 4.261 12.339 1.00 94.75 92 GLY A N 1
ATOM 750 C CA . GLY A 1 92 ? 0.530 4.209 13.733 1.00 94.75 92 GLY A CA 1
ATOM 751 C C . GLY A 1 92 ? 1.070 2.956 14.431 1.00 94.75 92 GLY A C 1
ATOM 752 O O . GLY A 1 92 ? 2.260 2.658 14.348 1.00 94.75 92 GLY A O 1
ATOM 753 N N . HIS A 1 93 ? 0.188 2.206 15.094 1.00 95.12 93 HIS A N 1
ATOM 754 C CA . HIS A 1 93 ? 0.513 0.947 15.774 1.00 95.12 93 HIS A CA 1
ATOM 755 C C . HIS A 1 93 ? 0.318 -0.305 14.903 1.00 95.12 93 HIS A C 1
ATOM 757 O O . HIS A 1 93 ? 0.409 -1.420 15.420 1.00 95.12 93 HIS A O 1
ATOM 763 N N . ALA A 1 94 ? 0.038 -0.155 13.603 1.00 97.12 94 ALA A N 1
ATOM 764 C CA . ALA A 1 94 ? -0.187 -1.301 12.730 1.00 97.12 94 ALA A CA 1
ATOM 765 C C . ALA A 1 94 ? 1.088 -2.131 12.515 1.00 97.12 94 ALA A C 1
ATOM 767 O O . ALA A 1 94 ? 2.188 -1.602 12.323 1.00 97.12 94 ALA A O 1
ATOM 768 N N . GLN A 1 95 ? 0.917 -3.452 12.472 1.00 96.88 95 GLN A N 1
ATOM 769 C CA . GLN A 1 95 ? 1.945 -4.372 11.995 1.00 96.88 95 GLN A CA 1
ATOM 770 C C . GLN A 1 95 ? 1.857 -4.506 10.476 1.00 96.88 95 GLN A C 1
ATOM 772 O O . GLN A 1 95 ? 0.781 -4.750 9.936 1.00 96.88 95 GLN A O 1
ATOM 777 N N . VAL A 1 96 ? 2.988 -4.395 9.784 1.00 97.69 96 VAL A N 1
ATOM 778 C CA . VAL A 1 96 ? 3.049 -4.533 8.324 1.00 97.69 96 VAL A CA 1
ATOM 779 C C . VAL A 1 96 ? 3.536 -5.933 7.981 1.00 97.69 96 VAL A C 1
ATOM 781 O O . VAL A 1 96 ? 4.648 -6.313 8.335 1.00 97.69 96 VAL A O 1
ATOM 784 N N . PHE A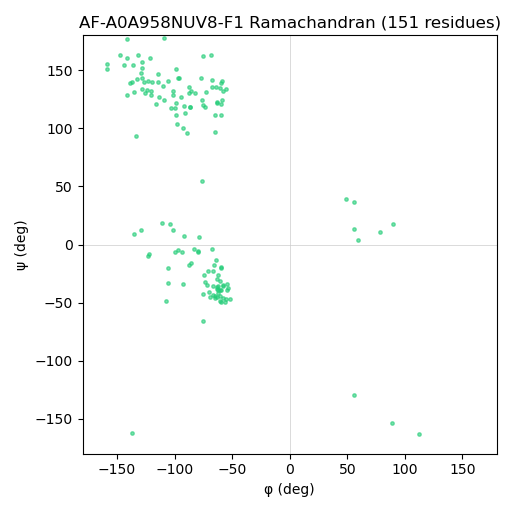 1 97 ? 2.694 -6.711 7.309 1.00 97.69 97 PHE A N 1
ATOM 785 C CA . PHE A 1 97 ? 2.981 -8.104 6.971 1.00 97.69 97 PHE A CA 1
ATOM 786 C C . PHE A 1 97 ? 3.627 -8.248 5.600 1.00 97.69 97 PHE A C 1
ATOM 788 O O . PHE A 1 97 ? 4.443 -9.142 5.393 1.00 97.69 97 PHE A O 1
ATOM 795 N N . SER A 1 98 ? 3.254 -7.400 4.643 1.00 98.19 98 SER A N 1
ATOM 796 C CA . SER A 1 98 ? 3.788 -7.492 3.289 1.00 98.19 98 SER A CA 1
ATOM 797 C C . SER A 1 98 ? 3.666 -6.199 2.505 1.00 98.19 98 SER A C 1
ATOM 799 O O . SER A 1 98 ? 2.736 -5.415 2.707 1.00 98.19 98 SER A O 1
ATOM 801 N N . ILE A 1 99 ? 4.603 -6.020 1.580 1.00 98.12 99 ILE A N 1
ATOM 802 C CA . ILE A 1 99 ? 4.731 -4.845 0.720 1.00 98.12 99 ILE A CA 1
ATOM 803 C C . ILE A 1 99 ? 4.922 -5.262 -0.740 1.00 98.12 99 ILE A C 1
ATOM 805 O O . ILE A 1 99 ? 5.274 -6.406 -1.042 1.00 98.12 99 ILE A O 1
ATOM 809 N N . TYR A 1 100 ? 4.703 -4.310 -1.638 1.00 97.62 100 TYR A N 1
ATOM 810 C CA . TYR A 1 100 ? 5.076 -4.388 -3.042 1.00 97.62 100 TYR A CA 1
ATOM 811 C C . TYR A 1 100 ? 6.165 -3.366 -3.349 1.00 97.62 100 TYR A C 1
ATOM 813 O O . TYR A 1 100 ? 5.973 -2.176 -3.106 1.00 97.62 100 TYR A O 1
ATOM 821 N N . VAL A 1 101 ? 7.265 -3.833 -3.933 1.00 97.12 101 VAL A N 1
ATOM 822 C CA . VAL A 1 101 ? 8.364 -2.990 -4.423 1.00 97.12 101 VAL A CA 1
ATOM 823 C C . VAL A 1 101 ? 8.219 -2.853 -5.942 1.00 97.12 101 VAL A C 1
ATOM 825 O O . VAL A 1 101 ? 8.011 -3.877 -6.601 1.00 97.12 101 VAL A O 1
ATOM 828 N N . PRO A 1 102 ? 8.243 -1.636 -6.514 1.00 96.50 102 PRO A N 1
ATOM 829 C CA . PRO A 1 102 ? 8.120 -1.428 -7.952 1.00 96.50 102 PRO A CA 1
ATOM 830 C C . PRO A 1 102 ? 9.427 -1.761 -8.669 1.00 96.50 102 PRO A C 1
ATOM 832 O O . PRO A 1 102 ? 10.518 -1.527 -8.151 1.00 96.50 102 PRO A O 1
ATOM 835 N N . TYR A 1 103 ? 9.297 -2.343 -9.856 1.00 97.25 103 TYR A N 1
ATOM 836 C CA . TYR A 1 103 ? 10.409 -2.726 -10.712 1.00 97.25 103 TYR A CA 1
ATOM 837 C C . TYR A 1 103 ? 10.153 -2.250 -12.133 1.00 97.25 103 TYR A C 1
ATOM 839 O O . TYR A 1 103 ? 9.035 -2.388 -12.627 1.00 97.25 103 TYR A O 1
ATOM 847 N N . ALA A 1 104 ? 11.204 -1.808 -12.816 1.00 97.25 104 ALA A N 1
ATOM 848 C CA . ALA A 1 104 ? 11.167 -1.410 -14.217 1.00 97.25 104 ALA A CA 1
ATOM 849 C C . ALA A 1 104 ? 12.122 -2.272 -15.052 1.00 97.25 104 ALA A C 1
ATOM 851 O O . ALA A 1 104 ? 13.222 -2.628 -14.622 1.00 97.25 104 ALA A O 1
ATOM 852 N N . CYS A 1 105 ? 11.696 -2.655 -16.256 1.00 97.31 105 CYS A N 1
ATOM 853 C CA . CYS A 1 105 ? 12.525 -3.412 -17.187 1.00 97.31 105 CYS A CA 1
ATOM 854 C C . CYS A 1 105 ? 13.379 -2.483 -18.049 1.00 97.31 105 CYS A C 1
ATOM 856 O O . CYS A 1 105 ? 12.846 -1.796 -18.910 1.00 97.31 105 CYS A O 1
ATOM 858 N N . SER A 1 106 ? 14.703 -2.595 -17.957 1.00 92.94 106 SER A N 1
ATOM 859 C CA . SER A 1 106 ? 15.642 -1.791 -18.760 1.00 92.94 106 SER A CA 1
ATOM 860 C C . SER A 1 106 ? 15.647 -2.091 -20.267 1.00 92.94 106 SER A C 1
ATOM 862 O O . SER A 1 106 ? 16.374 -1.450 -21.020 1.00 92.94 106 SER A O 1
ATOM 864 N N . HIS A 1 107 ? 14.881 -3.089 -20.721 1.00 96.50 107 HIS A N 1
ATOM 865 C CA . HIS A 1 107 ? 14.799 -3.473 -22.133 1.00 96.50 107 HIS A CA 1
ATOM 866 C C . HIS A 1 107 ? 13.501 -3.040 -22.823 1.00 96.50 107 HIS A C 1
ATOM 868 O O . HIS A 1 107 ? 13.504 -2.811 -24.027 1.00 96.50 107 HIS A O 1
ATOM 874 N N . CYS A 1 108 ? 12.379 -3.009 -22.101 1.00 96.00 108 CYS A N 1
ATOM 875 C CA . CYS A 1 108 ? 11.060 -2.763 -22.699 1.00 96.00 108 CYS A CA 1
ATOM 876 C C . CYS A 1 108 ? 10.203 -1.777 -21.904 1.00 96.00 108 CYS A C 1
ATOM 878 O O . CYS A 1 108 ? 9.006 -1.691 -22.165 1.00 96.00 108 CYS A O 1
ATOM 880 N N . ASP A 1 109 ? 10.791 -1.131 -20.895 1.00 95.44 109 ASP A N 1
ATOM 881 C CA . ASP A 1 109 ? 10.172 -0.140 -20.006 1.00 95.44 109 ASP A CA 1
ATOM 882 C C . ASP A 1 109 ? 8.903 -0.619 -19.285 1.00 95.44 109 ASP A C 1
ATOM 884 O O . ASP A 1 109 ? 8.169 0.161 -18.689 1.00 95.44 109 ASP A O 1
ATOM 888 N N . ALA A 1 110 ? 8.635 -1.928 -19.303 1.00 96.75 110 ALA A N 1
ATOM 889 C CA . ALA A 1 110 ? 7.527 -2.506 -18.566 1.00 96.75 110 ALA A CA 1
ATOM 890 C C . ALA A 1 110 ? 7.774 -2.398 -17.060 1.00 96.75 110 ALA A C 1
ATOM 892 O O . ALA A 1 110 ? 8.851 -2.760 -16.577 1.00 96.75 110 ALA A O 1
ATOM 893 N N . GLU A 1 111 ? 6.739 -1.994 -16.335 1.00 95.56 111 GLU A N 1
ATOM 894 C CA . GLU A 1 111 ? 6.707 -1.977 -14.878 1.00 95.56 111 GLU A CA 1
ATOM 895 C C . GLU A 1 111 ? 6.042 -3.251 -14.335 1.00 95.56 111 GLU A C 1
ATOM 897 O O . GLU A 1 111 ? 5.076 -3.770 -14.900 1.00 95.56 111 GLU A O 1
ATOM 902 N N . ASP A 1 112 ? 6.549 -3.767 -13.219 1.00 95.12 112 ASP A N 1
ATOM 903 C CA . ASP A 1 112 ? 5.916 -4.826 -12.426 1.00 95.12 112 ASP A CA 1
ATOM 904 C C . ASP A 1 112 ? 6.146 -4.520 -10.938 1.00 95.12 112 ASP A C 1
ATOM 906 O O . ASP A 1 112 ? 6.799 -3.544 -10.562 1.00 95.12 112 ASP A O 1
ATOM 910 N N . ARG A 1 113 ? 5.586 -5.348 -10.061 1.00 95.12 113 ARG A N 1
ATOM 911 C CA . ARG A 1 113 ? 5.788 -5.250 -8.620 1.00 95.12 113 ARG A CA 1
ATOM 912 C C . ARG A 1 113 ? 6.220 -6.592 -8.057 1.00 95.12 113 ARG A C 1
ATOM 914 O O . ARG A 1 113 ? 5.600 -7.623 -8.319 1.00 95.12 113 ARG A O 1
ATOM 921 N N . VAL A 1 114 ? 7.243 -6.570 -7.212 1.00 96.56 114 VAL A N 1
ATOM 922 C CA . VAL A 1 114 ? 7.687 -7.744 -6.459 1.00 96.56 114 VAL A CA 1
ATOM 923 C C . VAL A 1 114 ? 7.032 -7.729 -5.085 1.00 96.56 114 VAL A C 1
ATOM 925 O O . VAL A 1 114 ? 7.079 -6.733 -4.368 1.00 96.56 114 VAL A O 1
ATOM 928 N N . PHE A 1 115 ? 6.389 -8.841 -4.736 1.00 97.62 115 PHE A N 1
ATOM 929 C CA . PHE A 1 115 ? 5.788 -9.054 -3.424 1.00 97.62 115 PHE A CA 1
ATOM 930 C C . PHE A 1 115 ? 6.844 -9.512 -2.422 1.00 97.62 115 PHE A C 1
ATOM 932 O O . PHE A 1 115 ? 7.545 -10.489 -2.687 1.00 97.62 115 PHE A O 1
ATOM 939 N N . LEU A 1 116 ? 6.891 -8.867 -1.257 1.00 97.12 116 LEU A N 1
ATOM 940 C CA . LEU A 1 116 ? 7.751 -9.262 -0.145 1.00 97.12 116 LEU A CA 1
ATOM 941 C C . LEU A 1 116 ? 6.912 -9.577 1.095 1.00 97.12 116 LEU A C 1
ATOM 943 O O . LEU A 1 116 ? 6.074 -8.776 1.514 1.00 97.12 116 LEU A O 1
ATOM 947 N N . ASP A 1 117 ? 7.163 -10.746 1.682 1.00 96.88 117 ASP A N 1
ATOM 948 C CA . ASP A 1 117 ? 6.544 -11.213 2.924 1.00 96.88 117 ASP A CA 1
ATOM 949 C C . ASP A 1 117 ? 7.491 -10.941 4.100 1.00 96.88 117 ASP A C 1
ATOM 951 O O . ASP A 1 117 ? 8.499 -11.627 4.292 1.00 96.88 117 ASP A O 1
ATOM 955 N N . LEU A 1 118 ? 7.171 -9.910 4.880 1.00 95.88 118 LEU A N 1
ATOM 956 C CA . LEU A 1 118 ? 8.000 -9.450 5.995 1.00 95.88 118 LEU A CA 1
ATOM 957 C C . LEU A 1 118 ? 7.897 -10.392 7.198 1.00 95.88 118 LEU A C 1
ATOM 959 O O . LEU A 1 118 ? 8.839 -10.500 7.981 1.00 95.88 118 LEU A O 1
ATOM 963 N N . VAL A 1 119 ? 6.780 -11.117 7.325 1.00 95.06 119 VAL A N 1
ATOM 964 C CA . VAL A 1 119 ? 6.583 -12.118 8.383 1.00 95.06 119 VAL A CA 1
ATOM 965 C C . VAL A 1 119 ? 7.450 -13.347 8.123 1.00 95.06 119 VAL A C 1
ATOM 967 O O . VAL A 1 119 ? 7.998 -13.922 9.060 1.00 95.06 119 VAL A O 1
ATOM 970 N N . LYS A 1 120 ? 7.652 -13.713 6.851 1.00 94.19 120 LYS A N 1
ATOM 971 C CA . LYS A 1 120 ? 8.608 -14.760 6.445 1.00 94.19 120 LYS A CA 1
ATOM 972 C C . LYS A 1 120 ? 10.067 -14.296 6.418 1.00 94.19 120 LYS A C 1
ATOM 974 O O . LYS A 1 120 ? 10.933 -15.060 6.001 1.00 94.19 120 LYS A O 1
ATOM 979 N N . GLY A 1 121 ? 10.351 -13.079 6.884 1.00 90.38 121 GLY A N 1
ATOM 980 C CA . GLY A 1 121 ? 11.711 -12.585 7.071 1.00 90.38 121 GLY A CA 1
ATOM 981 C C . GLY A 1 121 ? 12.322 -11.883 5.861 1.00 90.38 121 GLY A C 1
ATOM 982 O O . GLY A 1 121 ? 13.537 -11.715 5.844 1.00 90.38 121 GLY A O 1
ATOM 983 N N . ALA A 1 122 ? 11.534 -11.447 4.871 1.00 91.31 122 ALA A N 1
ATOM 984 C CA . ALA A 1 122 ? 12.062 -10.592 3.808 1.00 91.31 122 ALA A CA 1
ATOM 985 C C . ALA A 1 122 ? 12.559 -9.256 4.396 1.00 91.31 122 ALA A C 1
ATOM 987 O O . ALA A 1 122 ? 11.796 -8.532 5.039 1.00 91.31 122 ALA A O 1
ATOM 988 N N . ARG A 1 123 ? 13.845 -8.950 4.190 1.00 88.75 123 ARG A N 1
ATOM 989 C CA . ARG A 1 123 ? 14.514 -7.722 4.669 1.00 88.75 123 ARG A CA 1
ATOM 990 C C . ARG A 1 123 ? 15.165 -6.899 3.559 1.00 88.75 123 ARG A C 1
ATOM 992 O O . ARG A 1 123 ? 15.575 -5.777 3.817 1.00 88.75 123 ARG A O 1
ATOM 999 N N . GLU A 1 124 ? 15.235 -7.463 2.364 1.00 91.88 124 GLU A N 1
ATOM 1000 C CA . GLU A 1 124 ? 15.821 -6.875 1.164 1.00 91.88 124 GLU A CA 1
ATOM 1001 C C . GLU A 1 124 ? 14.997 -7.318 -0.046 1.00 91.88 124 GLU A C 1
ATOM 1003 O O . GLU A 1 124 ? 14.304 -8.347 -0.008 1.00 91.88 124 GLU A O 1
ATOM 1008 N N . ALA A 1 125 ? 15.023 -6.514 -1.103 1.00 92.88 125 ALA A N 1
ATOM 1009 C CA . ALA A 1 125 ? 14.352 -6.813 -2.353 1.00 92.88 125 ALA A CA 1
ATOM 1010 C C . ALA A 1 125 ? 15.358 -7.440 -3.342 1.00 92.88 125 ALA A C 1
ATOM 1012 O O . ALA A 1 125 ? 16.522 -7.045 -3.387 1.00 92.88 125 ALA A O 1
ATOM 1013 N N . PRO A 1 126 ? 14.960 -8.420 -4.176 1.00 93.94 126 PRO A N 1
ATOM 1014 C CA . PRO A 1 126 ? 15.875 -9.003 -5.156 1.00 93.94 126 PRO A CA 1
ATOM 1015 C C . PRO A 1 126 ? 16.420 -7.944 -6.123 1.00 93.94 126 PRO A C 1
ATOM 1017 O O . PRO A 1 126 ? 15.644 -7.312 -6.831 1.00 93.94 126 PRO A O 1
ATOM 1020 N N . THR A 1 127 ? 17.737 -7.782 -6.253 1.00 91.69 127 THR A N 1
ATOM 1021 C CA . THR A 1 127 ? 18.304 -6.705 -7.093 1.00 91.69 127 THR A CA 1
ATOM 1022 C C . THR A 1 127 ? 17.849 -6.776 -8.555 1.00 91.69 127 THR A C 1
ATOM 1024 O O . THR A 1 127 ? 17.670 -5.747 -9.199 1.00 91.69 127 THR A O 1
ATOM 1027 N N . LYS A 1 128 ? 17.656 -7.991 -9.095 1.00 93.81 128 LYS A N 1
ATOM 1028 C CA . LYS A 1 128 ? 17.160 -8.212 -10.462 1.00 93.81 128 LYS A CA 1
ATOM 1029 C C . LYS A 1 128 ? 16.148 -9.349 -10.519 1.00 93.81 128 LYS A C 1
ATOM 1031 O O . LYS A 1 128 ? 16.392 -10.413 -9.953 1.00 93.81 128 LYS A O 1
ATOM 1036 N N . VAL A 1 129 ? 15.080 -9.177 -11.296 1.00 95.75 129 VAL A N 1
ATOM 1037 C CA . VAL A 1 129 ? 14.095 -10.235 -11.591 1.00 95.75 129 VAL A CA 1
ATOM 1038 C C . VAL A 1 129 ? 13.862 -10.385 -13.102 1.00 95.75 129 VAL A C 1
ATOM 1040 O O . VAL A 1 129 ? 14.054 -9.422 -13.841 1.00 95.75 129 VAL A O 1
ATOM 1043 N N . PRO A 1 130 ? 13.484 -11.567 -13.622 1.00 95.81 130 PRO A N 1
ATOM 1044 C CA . PRO A 1 130 ? 13.173 -11.726 -15.044 1.00 95.81 130 PRO A CA 1
ATOM 1045 C C . PRO A 1 130 ? 11.946 -10.903 -15.458 1.00 95.81 130 PRO A C 1
ATOM 1047 O O . PRO A 1 130 ? 10.918 -10.942 -14.780 1.00 95.81 130 PRO A O 1
ATOM 1050 N N . CYS A 1 131 ? 12.013 -10.207 -16.596 1.00 96.00 131 CYS A N 1
ATOM 1051 C CA . CYS A 1 131 ? 10.856 -9.483 -17.114 1.00 96.00 131 CYS A CA 1
ATOM 1052 C C . CYS A 1 131 ? 9.820 -10.448 -17.700 1.00 96.00 131 CYS A C 1
ATOM 1054 O O . CYS A 1 131 ? 10.078 -11.122 -18.696 1.00 96.00 131 CYS A O 1
ATOM 1056 N N . LYS A 1 132 ? 8.611 -10.476 -17.132 1.00 94.31 132 LYS A N 1
ATOM 1057 C CA . LYS A 1 132 ? 7.515 -11.323 -17.637 1.00 94.31 132 LYS A CA 1
ATOM 1058 C C . LYS A 1 132 ? 6.938 -10.832 -18.967 1.00 94.31 132 LYS A C 1
ATOM 1060 O O . LYS A 1 132 ? 6.355 -11.635 -19.692 1.00 94.31 132 LYS A O 1
ATOM 1065 N N . ASN A 1 133 ? 7.106 -9.544 -19.275 1.00 95.25 133 ASN A N 1
ATOM 1066 C CA . ASN A 1 133 ? 6.583 -8.919 -20.487 1.00 95.25 133 ASN A CA 1
ATOM 1067 C C . ASN A 1 133 ? 7.415 -9.304 -21.721 1.00 95.25 133 ASN A C 1
ATOM 1069 O O . ASN A 1 133 ? 6.941 -10.039 -22.582 1.00 95.25 133 ASN A O 1
ATOM 1073 N N . CYS A 1 134 ? 8.681 -8.875 -21.789 1.00 95.69 134 CYS A N 1
ATOM 1074 C CA . CYS A 1 134 ? 9.536 -9.157 -22.948 1.00 95.69 134 CYS A CA 1
ATOM 1075 C C . CYS A 1 134 ? 10.284 -10.494 -22.862 1.00 95.69 134 CYS A C 1
ATOM 1077 O O . CYS A 1 134 ? 10.781 -10.964 -23.879 1.00 95.69 134 CYS A O 1
ATOM 1079 N N . LYS A 1 135 ? 10.400 -11.102 -21.669 1.00 94.62 135 LYS A N 1
ATOM 1080 C CA . LYS A 1 135 ? 11.134 -12.360 -21.401 1.00 94.62 135 LYS A CA 1
ATOM 1081 C C . LYS A 1 135 ? 12.634 -12.343 -21.737 1.00 94.62 135 LYS A C 1
ATOM 1083 O O . LYS A 1 135 ? 13.296 -13.364 -21.584 1.00 94.62 135 LYS A O 1
ATOM 1088 N N . VAL A 1 136 ? 13.169 -11.198 -22.156 1.00 93.75 136 VAL A N 1
ATOM 1089 C CA . VAL A 1 136 ? 14.582 -10.995 -22.515 1.00 93.75 136 VAL A CA 1
ATOM 1090 C C . VAL A 1 136 ? 15.295 -10.165 -21.451 1.00 93.75 136 VAL A C 1
ATOM 1092 O O . VAL A 1 136 ? 16.373 -10.526 -20.984 1.00 93.75 136 VAL A O 1
ATOM 1095 N N . GLY A 1 137 ? 14.685 -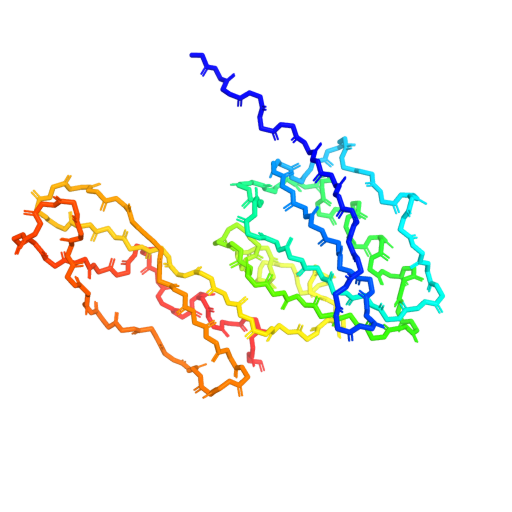9.049 -21.051 1.00 92.62 137 GLY A N 1
ATOM 1096 C CA . GLY A 1 137 ? 15.261 -8.119 -20.088 1.00 92.62 137 GLY A CA 1
ATOM 1097 C C . GLY A 1 137 ? 15.196 -8.611 -18.643 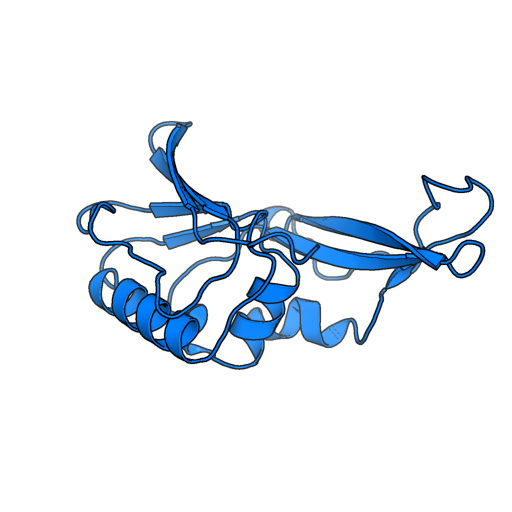1.00 92.62 137 GLY A C 1
ATOM 1098 O O . GLY A 1 137 ? 14.394 -9.474 -18.271 1.00 92.62 137 GLY A O 1
ATOM 1099 N N . LYS A 1 138 ? 16.023 -7.986 -17.805 1.00 95.75 138 LYS A N 1
ATOM 1100 C CA . LYS A 1 138 ? 15.893 -8.033 -16.346 1.00 95.75 138 LYS A CA 1
ATOM 1101 C C . LYS A 1 138 ? 15.183 -6.765 -15.876 1.00 95.75 138 LYS A C 1
ATOM 1103 O O . LYS A 1 138 ? 15.255 -5.735 -16.544 1.00 95.75 138 LYS A O 1
ATOM 1108 N N . MET A 1 139 ? 14.472 -6.867 -14.766 1.00 97.31 139 MET A N 1
ATOM 1109 C CA . MET A 1 139 ? 13.853 -5.738 -14.086 1.00 97.31 139 MET A CA 1
ATOM 1110 C C . MET A 1 139 ? 14.649 -5.423 -12.831 1.00 97.31 139 MET A C 1
ATOM 1112 O O . MET A 1 139 ? 15.096 -6.347 -12.149 1.00 97.31 139 MET A O 1
ATOM 1116 N N . GLU A 1 140 ? 14.802 -4.141 -12.546 1.00 96.50 140 GLU A N 1
ATOM 1117 C CA . GLU A 1 140 ? 15.493 -3.590 -11.379 1.00 96.50 140 GLU A CA 1
ATOM 1118 C C . GLU A 1 140 ? 14.513 -2.726 -10.587 1.00 96.50 140 GLU A C 1
ATOM 1120 O O . GLU A 1 140 ? 13.476 -2.339 -11.127 1.00 96.50 140 GLU A O 1
ATOM 1125 N N . ILE A 1 141 ? 14.813 -2.471 -9.312 1.00 96.00 141 ILE A N 1
ATOM 1126 C CA . ILE A 1 141 ? 13.974 -1.627 -8.454 1.00 96.00 141 ILE A CA 1
ATOM 1127 C C . ILE A 1 141 ? 13.847 -0.241 -9.091 1.00 96.00 141 ILE A C 1
ATOM 1129 O O . ILE A 1 141 ? 14.844 0.358 -9.492 1.00 96.00 141 ILE A O 1
ATOM 1133 N N . ASP A 1 142 ? 12.619 0.262 -9.159 1.00 93.38 142 ASP A N 1
ATOM 1134 C CA . ASP A 1 142 ? 12.344 1.629 -9.586 1.00 93.38 142 ASP A CA 1
ATOM 1135 C C . ASP A 1 142 ? 12.379 2.568 -8.366 1.00 93.38 142 ASP A C 1
ATOM 1137 O O . ASP A 1 142 ? 11.427 2.663 -7.580 1.00 93.38 142 ASP A O 1
ATOM 1141 N N . GLY A 1 143 ? 13.539 3.192 -8.151 1.00 89.06 143 GLY A N 1
ATOM 1142 C CA . GLY A 1 143 ? 13.812 4.101 -7.036 1.00 89.06 143 GLY A CA 1
ATOM 1143 C C . GLY A 1 143 ? 14.827 3.568 -6.021 1.00 89.06 143 GLY A C 1
ATOM 1144 O O . GLY A 1 143 ? 15.599 2.652 -6.295 1.00 89.06 143 GLY A O 1
ATOM 1145 N N . ASP A 1 144 ? 14.850 4.183 -4.838 1.00 89.94 144 ASP A N 1
ATOM 1146 C CA . ASP A 1 144 ? 15.774 3.835 -3.753 1.00 89.94 144 ASP A CA 1
ATOM 1147 C C . ASP A 1 144 ? 15.205 2.697 -2.891 1.00 89.94 144 ASP A C 1
ATOM 1149 O O . ASP A 1 144 ? 14.159 2.845 -2.255 1.00 89.94 144 ASP A O 1
ATOM 1153 N N . GLU A 1 145 ? 15.914 1.565 -2.843 1.00 89.75 145 GLU A N 1
ATOM 1154 C CA . GLU A 1 145 ? 15.533 0.389 -2.056 1.00 89.75 145 GLU A CA 1
ATOM 1155 C C . GLU A 1 145 ? 15.305 0.717 -0.577 1.00 89.75 145 GLU A C 1
ATOM 1157 O O . GLU A 1 145 ? 14.354 0.210 0.024 1.00 89.75 145 GLU A O 1
ATOM 1162 N N . GLN A 1 146 ? 16.133 1.587 0.011 1.00 88.81 146 GLN A N 1
ATOM 1163 C CA . GLN A 1 146 ? 16.070 1.887 1.444 1.00 88.81 146 GLN A CA 1
ATOM 1164 C C . GLN A 1 146 ? 14.709 2.462 1.837 1.00 88.81 146 GLN A C 1
ATOM 1166 O O . GLN A 1 146 ? 14.195 2.187 2.925 1.00 88.81 146 GLN A O 1
ATOM 1171 N N . GLN A 1 147 ? 14.072 3.195 0.922 1.00 90.12 147 GLN A N 1
ATOM 1172 C CA . GLN A 1 147 ? 12.741 3.743 1.139 1.00 90.12 147 GLN A CA 1
ATOM 1173 C C . GLN A 1 147 ? 11.702 2.632 1.311 1.00 90.12 147 GLN A C 1
ATOM 1175 O O . GLN A 1 147 ? 10.760 2.799 2.071 1.00 90.12 147 GLN A O 1
ATOM 1180 N N . TYR A 1 148 ? 11.860 1.454 0.716 1.00 90.00 148 TYR A N 1
ATOM 1181 C CA . TYR A 1 148 ? 10.863 0.388 0.859 1.00 90.00 148 TYR A CA 1
ATOM 1182 C C . TYR A 1 148 ? 10.952 -0.387 2.180 1.00 90.00 148 TYR A C 1
ATOM 1184 O O . TYR A 1 148 ? 10.052 -1.172 2.471 1.00 90.00 148 TYR A O 1
ATOM 1192 N N . PHE A 1 149 ? 11.970 -0.131 3.008 1.00 89.88 149 PHE A N 1
ATOM 1193 C CA . PHE A 1 149 ? 12.143 -0.765 4.321 1.00 89.88 149 PHE A CA 1
ATOM 1194 C C . PHE A 1 149 ? 12.215 0.231 5.491 1.00 89.88 149 PHE A C 1
ATOM 1196 O O . PHE A 1 149 ? 12.146 -0.188 6.645 1.00 89.88 149 PHE A O 1
ATOM 1203 N N . ALA A 1 150 ? 12.292 1.539 5.224 1.00 88.50 150 ALA A N 1
ATOM 1204 C CA . ALA A 1 150 ? 12.480 2.575 6.244 1.00 88.50 150 ALA A CA 1
ATOM 1205 C C . ALA A 1 150 ? 11.398 2.589 7.345 1.00 88.50 150 ALA A C 1
ATOM 1207 O O . ALA A 1 150 ? 11.722 2.797 8.509 1.00 88.50 150 ALA A O 1
ATOM 1208 N N . PHE A 1 151 ? 10.130 2.298 7.029 1.00 86.81 151 PHE A N 1
ATOM 1209 C CA . PHE A 1 151 ? 9.041 2.217 8.024 1.00 86.81 151 PHE A CA 1
ATOM 1210 C C . PHE A 1 151 ? 9.205 1.090 9.071 1.00 86.81 151 PHE A C 1
ATOM 1212 O O . PHE A 1 151 ? 8.418 1.007 10.031 1.00 86.81 151 PHE A O 1
ATOM 1219 N N . ALA A 1 152 ? 10.132 0.157 8.822 1.00 79.75 152 ALA A N 1
ATOM 1220 C CA . ALA A 1 152 ? 10.411 -1.003 9.660 1.00 79.75 152 ALA A CA 1
ATOM 1221 C C . ALA A 1 152 ? 11.641 -0.823 10.570 1.00 79.75 152 ALA A C 1
ATOM 1223 O O . ALA A 1 152 ? 11.883 -1.712 11.390 1.00 79.75 152 ALA A O 1
ATOM 1224 N N . ALA A 1 153 ? 12.389 0.276 10.414 1.00 68.88 153 ALA A N 1
ATOM 1225 C CA . ALA A 1 153 ? 13.455 0.697 11.326 1.00 68.88 153 ALA A CA 1
ATOM 1226 C C . ALA A 1 153 ? 12.872 1.340 12.595 1.00 68.88 153 ALA A C 1
ATOM 1228 O O . ALA A 1 153 ? 13.474 1.131 13.671 1.00 68.88 153 ALA A O 1
#

pLDDT: mean 93.36, std 8.08, range [38.06, 98.56]

Nearest PDB structures (foldseek):
  4v8n-assembly2_D6  TM=4.975E-01  e=7.166E+00  Thermus thermophilus HB8
  6zix-assembly1_A  TM=4.231E-01  e=4.047E+00  Salmonella enterica subsp. enterica serovar Typhimurium
  6zj2-assembly1_A  TM=4.668E-01  e=7.166E+00  Salmonella enterica subsp. enterica serovar Typhimurium str. LT2
  6zj2-assembly3_M  TM=4.426E-01  e=7.636E+00  Salmonella enterica subsp. enterica serovar Typhimurium str. LT2

Radius of gyration: 16.22 Å; Cα contacts (8 Å, |Δi|>4): 300; chains: 1; bounding box: 37×32×44 Å

Mean predicted aligned error: 3.96 Å